Protein AF-A0A627Z1S7-F1 (afdb_monomer_lite)

Organism: Salmonella enterica (NCBI:txid28901)

Foldseek 3Di:
DEEEEEAEDDDPPVVRVVVQVLVQVLVCQVVQDQKYKYWYAYPVPRDGPDMDIHGHHHDDDPVSVVVPDVPQPPPLFDQDPNDTDGNPQDDQQDQHNNPPRHRCVVPVVD

InterPro domains:
  IPR004027 SEC-C motif [PF02810] (92-110)

Sequence (110 aa):
DTGFTVHCNYYNKDAAEKQLYGHCLKRKYITKVKKWIGIHVTPKTYNVNYGVMLDFEWEYSSEIESVIEPGRLQNTLVKIGGVMTQAKRPGRNEPCFCGSGKKYKKCCLR

pLDDT: mean 80.81, std 16.72, range [40.44, 97.69]

Radius of gyration: 15.7 Å; chains: 1; bounding box: 40×29×40 Å

Structure (mmCIF, N/CA/C/O backbone):
data_AF-A0A627Z1S7-F1
#
_entry.id   AF-A0A627Z1S7-F1
#
loop_
_atom_site.group_PDB
_atom_site.id
_atom_site.type_symbol
_atom_site.label_atom_id
_atom_site.label_alt_id
_atom_site.label_comp_id
_atom_site.label_asym_id
_atom_site.label_entity_id
_atom_site.label_seq_id
_atom_site.pdbx_PDB_ins_code
_atom_site.Cartn_x
_atom_site.Cartn_y
_atom_site.Cartn_z
_atom_site.occupancy
_atom_site.B_iso_or_equiv
_atom_site.auth_seq_id
_atom_site.auth_comp_id
_atom_site.auth_asym_id
_atom_site.auth_atom_id
_atom_site.pdbx_PDB_model_num
ATOM 1 N N . ASP A 1 1 ? -10.155 -7.938 7.784 1.00 81.19 1 ASP A N 1
ATOM 2 C CA . ASP A 1 1 ? -9.208 -8.335 8.855 1.00 81.19 1 ASP A CA 1
ATOM 3 C C . ASP A 1 1 ? -7.751 -8.061 8.465 1.00 81.19 1 ASP A C 1
ATOM 5 O O . ASP A 1 1 ? -7.002 -7.575 9.307 1.00 81.19 1 ASP A O 1
ATOM 9 N N . THR A 1 2 ? 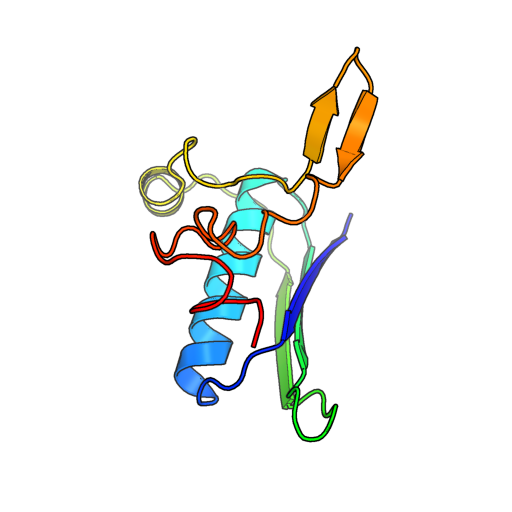-7.371 -8.276 7.201 1.00 93.38 2 THR A N 1
ATOM 10 C CA . THR A 1 2 ? -6.029 -7.980 6.663 1.00 93.38 2 THR A CA 1
ATOM 11 C C . THR A 1 2 ? -6.089 -6.971 5.511 1.00 93.38 2 THR A C 1
ATOM 13 O O . THR A 1 2 ? -6.971 -7.054 4.660 1.00 93.38 2 THR A O 1
ATOM 16 N N . GLY A 1 3 ? -5.161 -6.012 5.473 1.00 92.00 3 GLY A N 1
ATOM 17 C CA . GLY A 1 3 ? -4.983 -5.092 4.347 1.00 92.00 3 GLY A CA 1
ATOM 18 C C . GLY A 1 3 ? -3.835 -5.486 3.417 1.00 92.00 3 GLY A C 1
ATOM 19 O O . GLY A 1 3 ? -2.958 -6.267 3.790 1.00 92.00 3 GLY A O 1
ATOM 20 N N . PHE A 1 4 ? -3.837 -4.939 2.199 1.00 94.38 4 PHE A N 1
ATOM 21 C CA . PHE A 1 4 ? -2.861 -5.285 1.166 1.00 94.38 4 PHE A CA 1
ATOM 22 C C . PHE A 1 4 ? -2.412 -4.070 0.345 1.00 94.38 4 PHE A C 1
ATOM 24 O O . PHE A 1 4 ? -3.236 -3.246 -0.056 1.00 94.38 4 PHE A O 1
ATOM 31 N N . THR A 1 5 ? -1.110 -3.978 0.064 1.00 93.62 5 THR A N 1
ATOM 32 C CA . THR A 1 5 ? -0.517 -2.962 -0.820 1.00 93.62 5 THR A CA 1
ATOM 33 C C . THR A 1 5 ? 0.442 -3.615 -1.809 1.00 93.62 5 THR A C 1
ATOM 35 O O . THR A 1 5 ? 1.304 -4.397 -1.419 1.00 93.62 5 THR A O 1
ATOM 38 N N . VAL A 1 6 ? 0.362 -3.222 -3.081 1.00 94.06 6 VAL A N 1
ATOM 39 C CA . VAL A 1 6 ? 1.362 -3.578 -4.098 1.00 94.06 6 VAL A CA 1
ATOM 40 C C . VAL A 1 6 ? 2.055 -2.318 -4.580 1.00 94.06 6 VAL A C 1
ATOM 42 O O . VAL A 1 6 ? 1.395 -1.365 -4.997 1.00 94.06 6 VAL A O 1
ATOM 45 N N . HIS A 1 7 ? 3.384 -2.318 -4.554 1.00 93.56 7 HIS A N 1
ATOM 46 C CA . HIS A 1 7 ? 4.199 -1.335 -5.265 1.00 93.56 7 HIS A CA 1
ATOM 47 C C . HIS A 1 7 ? 4.810 -1.977 -6.507 1.00 93.56 7 HIS A C 1
ATOM 49 O O . HIS A 1 7 ? 5.273 -3.111 -6.471 1.00 93.56 7 HIS A O 1
ATOM 55 N N . CYS A 1 8 ? 4.833 -1.231 -7.607 1.00 91.44 8 CYS A N 1
ATOM 56 C CA . CYS A 1 8 ? 5.498 -1.627 -8.843 1.00 91.44 8 CYS A CA 1
ATOM 57 C C . CYS A 1 8 ? 6.277 -0.414 -9.359 1.00 91.44 8 CYS A C 1
ATOM 59 O O . CYS A 1 8 ? 5.682 0.560 -9.822 1.00 91.44 8 CYS A O 1
ATOM 61 N N . ASN A 1 9 ? 7.597 -0.406 -9.165 1.00 88.31 9 ASN A N 1
ATOM 62 C CA . ASN A 1 9 ? 8.462 0.730 -9.498 1.00 88.31 9 ASN A CA 1
ATOM 63 C C . ASN A 1 9 ? 9.910 0.281 -9.781 1.00 88.31 9 ASN A C 1
ATOM 65 O O . ASN A 1 9 ? 10.287 -0.850 -9.486 1.00 88.31 9 ASN A O 1
ATOM 69 N N . TYR A 1 10 ? 10.717 1.179 -10.355 1.00 87.19 10 TYR A N 1
ATOM 70 C CA . TYR A 1 10 ? 12.121 0.939 -10.733 1.00 87.19 10 TYR A CA 1
ATOM 71 C C . TYR A 1 10 ? 13.138 1.447 -9.695 1.00 87.19 10 TYR A C 1
ATOM 73 O O . TYR A 1 10 ? 14.301 1.671 -10.027 1.00 87.19 10 TYR A O 1
ATOM 81 N N . TYR A 1 11 ? 12.707 1.723 -8.465 1.00 87.44 11 TYR A N 1
ATOM 82 C CA . TYR A 1 11 ? 13.611 2.208 -7.425 1.00 87.44 11 TYR A CA 1
ATOM 83 C C . TYR A 1 11 ? 14.573 1.100 -6.973 1.00 87.44 11 TYR A C 1
ATOM 85 O O . TYR A 1 11 ? 14.292 -0.088 -7.132 1.00 87.44 11 TYR A O 1
ATOM 93 N N . ASN A 1 12 ? 15.720 1.493 -6.407 1.00 89.44 12 ASN A N 1
ATOM 94 C CA . ASN A 1 12 ? 16.596 0.532 -5.737 1.00 89.44 12 ASN A CA 1
ATOM 95 C C . ASN A 1 12 ? 15.880 -0.088 -4.527 1.00 89.44 12 ASN A C 1
ATOM 97 O O . ASN A 1 12 ? 14.932 0.502 -4.002 1.00 89.44 12 ASN A O 1
ATOM 101 N N . LYS A 1 13 ? 16.349 -1.263 -4.097 1.00 87.81 13 LYS A N 1
ATOM 102 C CA . LYS A 1 13 ? 15.703 -2.056 -3.047 1.00 87.81 13 LYS A CA 1
ATOM 103 C C . LYS A 1 13 ? 15.417 -1.227 -1.791 1.00 87.81 13 LYS A C 1
ATOM 105 O O . LYS A 1 13 ? 14.265 -1.158 -1.385 1.00 87.81 13 LYS A O 1
ATOM 110 N N . ASP A 1 14 ? 16.414 -0.531 -1.251 1.00 90.62 14 ASP A N 1
ATOM 111 C CA . ASP A 1 14 ? 16.283 0.188 0.023 1.00 90.62 14 ASP A CA 1
ATOM 112 C C . ASP A 1 14 ? 15.241 1.314 -0.042 1.00 90.62 14 ASP A C 1
ATOM 114 O O . ASP A 1 14 ? 14.382 1.452 0.833 1.00 90.62 14 ASP A O 1
ATOM 118 N N . ALA A 1 15 ? 15.272 2.117 -1.110 1.00 89.62 15 ALA A N 1
ATOM 119 C CA . ALA A 1 15 ? 14.316 3.202 -1.302 1.00 89.62 15 ALA A CA 1
ATOM 120 C C . ALA A 1 15 ? 12.891 2.671 -1.507 1.00 89.62 15 ALA A C 1
ATOM 122 O O . ALA A 1 15 ? 11.921 3.238 -0.999 1.00 89.62 15 ALA A O 1
ATOM 123 N N . ALA A 1 16 ? 12.768 1.588 -2.266 1.00 89.75 16 ALA A N 1
ATOM 124 C CA . ALA A 1 16 ? 11.502 0.992 -2.639 1.00 89.75 16 ALA A CA 1
ATOM 125 C C . ALA A 1 16 ? 10.853 0.244 -1.457 1.00 89.75 16 ALA A C 1
ATOM 127 O O . ALA A 1 16 ? 9.640 0.326 -1.261 1.00 89.75 16 ALA A O 1
ATOM 128 N N . GLU A 1 17 ? 11.656 -0.423 -0.630 1.00 91.94 17 GLU A N 1
ATOM 129 C CA . GLU A 1 17 ? 11.244 -1.091 0.605 1.00 91.94 17 GLU A CA 1
ATOM 130 C C . GLU A 1 17 ? 10.796 -0.080 1.663 1.00 91.94 17 GLU A C 1
ATOM 132 O O . GLU A 1 17 ? 9.694 -0.199 2.202 1.00 91.94 17 GLU A O 1
ATOM 137 N N . LYS A 1 18 ? 11.567 0.997 1.872 1.00 91.81 18 LYS A N 1
ATOM 138 C CA . LYS A 1 18 ? 11.198 2.084 2.794 1.00 91.81 18 LYS A CA 1
ATOM 139 C C . LYS A 1 18 ? 9.871 2.745 2.412 1.00 91.81 18 LYS A C 1
ATOM 141 O O . LYS A 1 18 ? 9.048 3.040 3.282 1.00 91.81 18 LYS A O 1
ATOM 146 N N . GLN A 1 19 ? 9.640 2.970 1.116 1.00 90.62 19 GLN A N 1
ATOM 147 C CA . GLN A 1 19 ? 8.370 3.517 0.631 1.00 90.62 19 GLN A CA 1
ATOM 148 C C . GLN A 1 19 ? 7.202 2.543 0.817 1.00 90.62 19 GLN A C 1
ATOM 150 O O . GLN A 1 19 ? 6.137 2.965 1.275 1.00 90.62 19 GLN A O 1
ATOM 155 N N . LEU A 1 20 ? 7.390 1.259 0.493 1.00 93.50 20 LEU A N 1
ATOM 156 C CA . LEU A 1 20 ? 6.364 0.232 0.679 1.00 93.50 20 LEU A CA 1
ATOM 157 C C . LEU A 1 20 ? 5.983 0.100 2.155 1.00 93.50 20 LEU A C 1
ATOM 159 O O . LEU A 1 20 ? 4.795 0.134 2.477 1.00 93.50 20 LEU A O 1
ATOM 163 N N . TYR A 1 21 ? 6.972 0.023 3.047 1.00 94.81 21 TYR A N 1
ATOM 164 C CA . TYR A 1 21 ? 6.761 -0.035 4.491 1.00 94.81 21 TYR A CA 1
ATOM 165 C C . TYR A 1 21 ? 5.969 1.177 4.988 1.00 94.81 21 TYR A C 1
ATOM 167 O O . TYR A 1 21 ? 4.927 1.017 5.621 1.00 94.81 21 TYR A O 1
ATOM 175 N N . GLY A 1 22 ? 6.404 2.392 4.635 1.00 91.25 22 GLY A N 1
ATOM 176 C CA . GLY A 1 22 ? 5.719 3.620 5.039 1.00 91.25 22 GLY A CA 1
ATOM 177 C C . GLY A 1 22 ? 4.275 3.693 4.533 1.00 91.25 22 GLY A C 1
ATOM 178 O O . GLY A 1 22 ? 3.391 4.163 5.248 1.00 91.25 22 GLY A O 1
ATOM 179 N N . HIS A 1 23 ? 4.002 3.193 3.324 1.00 91.00 23 HIS A N 1
ATOM 180 C CA . HIS A 1 23 ? 2.639 3.109 2.792 1.00 91.00 23 HIS A CA 1
ATOM 181 C C . HIS A 1 23 ? 1.800 2.082 3.564 1.00 91.00 23 HIS A C 1
ATOM 183 O O . HIS A 1 23 ? 0.692 2.403 3.996 1.00 91.00 23 HIS A O 1
ATOM 189 N N . CYS A 1 24 ? 2.324 0.874 3.777 1.00 93.69 24 CYS A N 1
ATOM 190 C CA . CYS A 1 24 ? 1.641 -0.174 4.538 1.00 93.69 24 CYS A CA 1
ATOM 191 C C . CYS A 1 24 ? 1.306 0.292 5.957 1.00 93.69 24 CYS A C 1
ATOM 193 O O . CYS A 1 24 ? 0.161 0.160 6.381 1.00 93.69 24 CYS A O 1
ATOM 195 N N . LEU A 1 25 ? 2.266 0.917 6.646 1.00 92.50 25 LEU A N 1
ATOM 196 C CA . LEU A 1 25 ? 2.090 1.438 8.000 1.00 92.50 25 LEU A CA 1
ATOM 197 C C . LEU A 1 25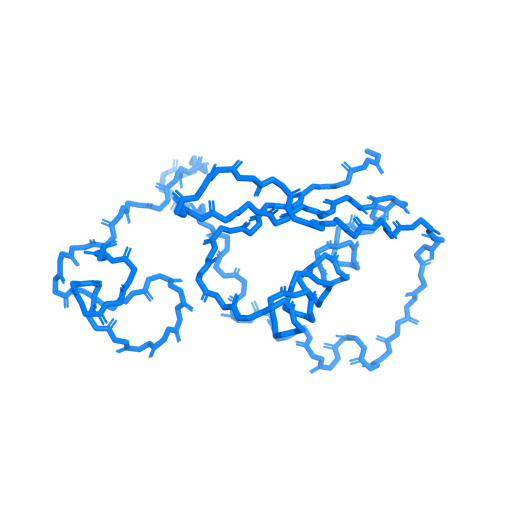 ? 0.975 2.486 8.052 1.00 92.50 25 LEU A C 1
ATOM 199 O O . LEU A 1 25 ? 0.041 2.349 8.837 1.00 92.50 25 LEU A O 1
ATOM 203 N N . LYS A 1 26 ? 1.016 3.483 7.158 1.00 88.62 26 LYS A N 1
ATOM 204 C CA . LYS A 1 26 ? -0.018 4.528 7.081 1.00 88.62 26 LYS A CA 1
ATOM 205 C C . LYS A 1 26 ? -1.402 3.946 6.809 1.00 88.62 26 LYS A C 1
ATOM 207 O O . LYS A 1 26 ? -2.367 4.310 7.469 1.00 88.62 26 LYS A O 1
ATOM 212 N N . ARG A 1 27 ? -1.526 3.039 5.836 1.00 87.88 27 ARG A N 1
ATOM 213 C CA . ARG A 1 27 ? -2.824 2.449 5.478 1.00 87.88 27 ARG A CA 1
ATOM 214 C C . ARG A 1 27 ? -3.365 1.540 6.578 1.00 87.88 27 ARG A C 1
ATOM 216 O O . ARG A 1 27 ? -4.554 1.637 6.876 1.00 87.88 27 ARG A O 1
ATOM 223 N N . LYS A 1 28 ? -2.515 0.730 7.215 1.00 91.81 28 LYS A N 1
ATOM 224 C CA . LYS A 1 28 ? -2.884 -0.061 8.395 1.00 91.81 28 LYS A CA 1
ATOM 225 C C . LYS A 1 28 ? -3.390 0.838 9.518 1.00 91.81 28 LYS A C 1
ATOM 227 O O . LYS A 1 28 ? -4.471 0.593 10.039 1.00 91.81 28 LYS A O 1
ATOM 232 N N . TYR A 1 29 ? -2.651 1.903 9.825 1.00 89.88 29 TYR A N 1
ATOM 233 C CA . TYR A 1 29 ? -3.004 2.849 10.877 1.00 89.88 29 TYR A CA 1
ATOM 234 C C . TYR A 1 29 ? -4.362 3.526 10.623 1.00 89.88 29 TYR A C 1
ATOM 236 O O . TYR A 1 29 ? -5.222 3.511 11.497 1.00 89.88 29 TYR A O 1
ATOM 244 N N . ILE A 1 30 ? -4.603 4.034 9.407 1.00 85.81 30 ILE A N 1
ATOM 245 C CA . ILE A 1 30 ? -5.868 4.705 9.038 1.00 85.81 30 ILE A CA 1
ATOM 246 C C . ILE A 1 30 ? -7.063 3.750 9.096 1.00 85.81 30 ILE A C 1
ATOM 248 O O . ILE A 1 30 ? -8.159 4.132 9.496 1.00 85.81 30 ILE A O 1
ATOM 252 N N . THR A 1 31 ? -6.869 2.510 8.649 1.00 84.44 31 THR A N 1
ATOM 253 C CA . THR A 1 31 ? -7.953 1.520 8.542 1.00 84.44 31 THR A CA 1
ATOM 254 C C . THR A 1 31 ? -8.156 0.701 9.814 1.00 84.44 31 THR A C 1
ATOM 256 O O . THR A 1 31 ? -9.145 -0.023 9.901 1.00 84.44 31 THR A O 1
ATOM 259 N N . LYS A 1 32 ? -7.247 0.813 10.792 1.00 90.25 32 LYS A N 1
ATOM 260 C CA . LYS A 1 32 ? -7.286 0.121 12.090 1.00 90.25 32 LYS A CA 1
ATOM 261 C C . LYS A 1 32 ? -7.385 -1.408 11.982 1.00 90.25 32 LYS A C 1
ATOM 263 O O . LYS A 1 32 ? -7.974 -2.066 12.836 1.00 90.25 32 LYS A O 1
ATOM 268 N N . VAL A 1 33 ? -6.821 -1.991 10.922 1.00 89.62 33 VAL A N 1
ATOM 269 C CA . VAL A 1 33 ? -6.772 -3.453 10.735 1.00 89.62 33 VAL A CA 1
ATOM 270 C C . VAL A 1 33 ? -5.569 -4.065 11.457 1.00 89.62 33 VAL A C 1
ATOM 272 O O . VAL A 1 33 ? -4.522 -3.432 11.565 1.00 89.62 33 VAL A O 1
ATOM 275 N N . LYS A 1 34 ? -5.687 -5.321 11.909 1.00 92.81 34 LYS A N 1
ATOM 276 C CA . LYS A 1 34 ? -4.630 -6.017 12.671 1.00 92.81 34 LYS A CA 1
ATOM 277 C C . LYS A 1 34 ? -3.419 -6.397 11.828 1.00 92.81 34 LYS A C 1
ATOM 279 O O . LYS A 1 34 ? -2.293 -6.388 12.316 1.00 92.81 34 LYS A O 1
ATOM 284 N N . LYS A 1 35 ? -3.640 -6.717 10.552 1.00 96.75 35 LYS A N 1
ATOM 285 C CA . LYS A 1 35 ? -2.598 -7.226 9.655 1.00 96.75 35 LYS A CA 1
ATOM 286 C C . LYS A 1 35 ? -2.517 -6.408 8.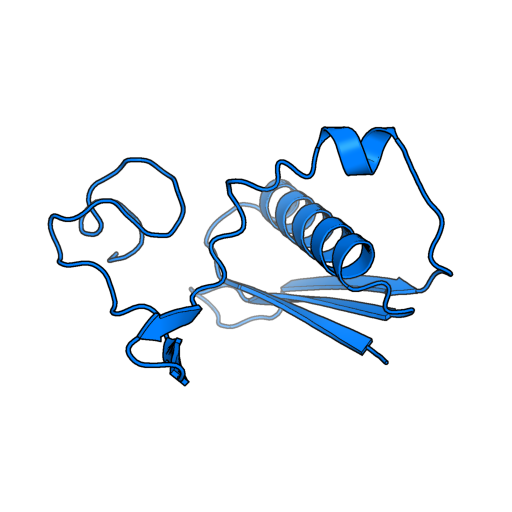382 1.00 96.75 35 LYS A C 1
ATOM 288 O O . LYS A 1 35 ? -3.539 -5.984 7.843 1.00 96.75 35 LYS A O 1
ATOM 293 N N . TRP A 1 36 ? -1.304 -6.216 7.877 1.00 97.44 36 TRP A N 1
ATOM 294 C CA . TRP A 1 36 ? -1.080 -5.620 6.565 1.00 97.44 36 TRP A CA 1
ATOM 295 C C . TRP A 1 36 ? 0.051 -6.323 5.834 1.00 97.44 36 TRP A C 1
ATOM 297 O O . TRP A 1 36 ? 1.132 -6.500 6.392 1.00 97.44 36 TRP A O 1
ATOM 307 N N . ILE A 1 37 ? -0.191 -6.685 4.579 1.00 97.69 37 ILE A N 1
ATOM 308 C CA . ILE A 1 37 ? 0.805 -7.306 3.710 1.00 97.69 37 ILE A CA 1
ATOM 309 C C . ILE A 1 37 ? 1.140 -6.327 2.582 1.00 97.69 37 ILE A C 1
ATOM 311 O O . ILE A 1 37 ? 0.262 -5.780 1.917 1.00 97.69 37 ILE A O 1
ATOM 315 N N . GLY A 1 38 ? 2.426 -6.082 2.379 1.00 96.94 38 GLY A N 1
ATOM 316 C CA . GLY A 1 38 ? 2.955 -5.295 1.277 1.00 96.94 38 GLY A CA 1
ATOM 317 C C . GLY A 1 38 ? 3.821 -6.165 0.386 1.00 96.94 38 GLY A C 1
ATOM 318 O O . GLY A 1 38 ? 4.648 -6.908 0.903 1.00 96.94 38 GLY A O 1
ATOM 319 N N . ILE A 1 39 ? 3.697 -6.047 -0.932 1.00 97.19 39 ILE A N 1
ATOM 320 C CA . ILE A 1 39 ? 4.652 -6.656 -1.866 1.00 97.19 39 ILE A CA 1
ATOM 321 C C . ILE A 1 39 ? 5.181 -5.621 -2.851 1.00 97.19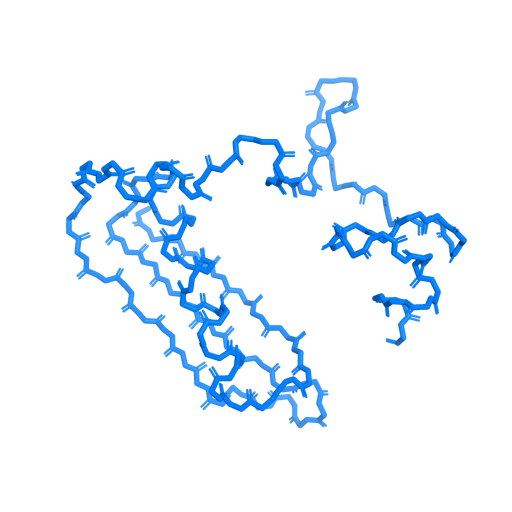 39 ILE A C 1
ATOM 323 O O . ILE A 1 39 ? 4.466 -4.699 -3.258 1.00 97.19 39 ILE A O 1
ATOM 327 N N . HIS A 1 40 ? 6.437 -5.787 -3.255 1.00 95.75 40 HIS A N 1
ATOM 328 C CA . HIS A 1 40 ? 6.992 -5.077 -4.399 1.00 95.75 40 HIS A CA 1
ATOM 329 C C . HIS A 1 40 ? 7.203 -6.023 -5.568 1.00 95.75 40 HIS A C 1
ATOM 331 O O . HIS A 1 40 ? 7.747 -7.114 -5.405 1.00 95.75 40 HIS A O 1
ATOM 337 N N . VAL A 1 41 ? 6.796 -5.563 -6.747 1.00 94.88 41 VAL A N 1
ATOM 338 C CA . VAL A 1 41 ? 7.019 -6.242 -8.019 1.00 94.88 41 VAL A CA 1
ATOM 339 C C . VAL A 1 41 ? 7.936 -5.382 -8.878 1.00 94.88 41 VAL A C 1
ATOM 341 O O . VAL A 1 41 ? 7.674 -4.199 -9.100 1.00 94.88 41 VAL A O 1
ATOM 344 N N . THR A 1 42 ? 9.003 -5.976 -9.404 1.00 90.31 42 THR A N 1
ATOM 345 C CA . THR A 1 42 ? 9.886 -5.282 -10.347 1.00 90.31 42 THR A CA 1
ATOM 346 C C . THR A 1 42 ? 9.251 -5.245 -11.733 1.00 90.31 42 THR A C 1
ATOM 348 O O . THR A 1 42 ? 9.021 -6.309 -12.305 1.00 90.31 42 THR A O 1
ATOM 351 N N . PRO A 1 43 ? 9.046 -4.066 -12.350 1.00 90.00 43 PRO A N 1
ATOM 352 C CA . PRO A 1 43 ? 8.386 -3.991 -13.653 1.00 90.00 43 PRO A CA 1
ATOM 353 C C . PRO A 1 43 ? 9.165 -4.676 -14.787 1.00 90.00 43 PRO A C 1
ATOM 355 O O . PRO A 1 43 ? 8.571 -5.110 -15.764 1.00 90.00 43 PRO A O 1
ATOM 358 N N . LYS A 1 44 ? 10.499 -4.758 -14.675 1.00 86.81 44 LYS A N 1
ATOM 359 C CA . LYS A 1 44 ? 11.373 -5.324 -15.717 1.00 86.81 44 LYS A CA 1
ATOM 360 C C . LYS A 1 44 ? 11.352 -6.854 -15.762 1.00 86.81 44 LYS A C 1
ATOM 362 O O . LYS A 1 44 ? 11.451 -7.426 -16.840 1.00 86.81 44 LYS A O 1
ATOM 367 N N . THR A 1 45 ? 11.307 -7.501 -14.601 1.00 91.88 45 THR A N 1
ATOM 368 C CA . THR A 1 45 ? 11.442 -8.963 -14.473 1.00 91.88 45 THR A CA 1
ATOM 369 C C . THR A 1 45 ? 10.163 -9.638 -13.999 1.00 91.88 45 THR A C 1
ATOM 371 O O . THR A 1 45 ? 10.088 -10.857 -14.022 1.00 91.88 45 THR A O 1
ATOM 374 N N . TYR A 1 46 ? 9.177 -8.857 -13.548 1.00 90.88 46 TYR A N 1
ATOM 375 C CA . TYR A 1 46 ? 7.957 -9.322 -12.885 1.00 90.88 46 TYR A CA 1
ATOM 376 C C . TYR A 1 46 ? 8.205 -10.090 -11.577 1.00 90.88 46 TYR A C 1
ATOM 378 O O . TYR A 1 46 ? 7.279 -10.662 -11.007 1.00 90.88 46 TYR A O 1
ATOM 386 N N . ASN A 1 47 ? 9.437 -10.056 -11.061 1.00 91.88 47 ASN A N 1
ATOM 387 C CA . ASN A 1 47 ? 9.792 -10.719 -9.815 1.00 91.88 47 ASN A CA 1
ATOM 388 C C . ASN A 1 47 ? 9.217 -9.974 -8.611 1.00 91.88 47 ASN A C 1
ATOM 390 O O . ASN A 1 47 ? 9.270 -8.740 -8.541 1.00 91.88 47 ASN A O 1
ATOM 394 N N . VAL A 1 48 ? 8.751 -10.749 -7.632 1.00 92.44 48 VAL A N 1
ATOM 395 C CA . VAL A 1 48 ? 8.477 -10.265 -6.278 1.00 92.44 48 VAL A CA 1
ATOM 396 C C . VAL A 1 48 ? 9.797 -10.269 -5.516 1.00 92.44 48 VAL A C 1
ATOM 398 O O . VAL A 1 48 ? 10.282 -11.324 -5.118 1.00 92.44 48 VAL A O 1
ATOM 401 N N . ASN A 1 49 ? 10.415 -9.100 -5.357 1.00 84.94 49 ASN A N 1
ATOM 402 C CA . ASN A 1 49 ? 11.765 -9.029 -4.790 1.00 84.94 49 ASN A CA 1
ATOM 403 C C . ASN A 1 49 ? 11.767 -9.012 -3.260 1.00 84.94 49 ASN A C 1
ATOM 405 O O . ASN A 1 49 ? 12.733 -9.454 -2.642 1.00 84.94 49 ASN A O 1
ATOM 409 N N . TYR A 1 50 ? 10.731 -8.436 -2.654 1.00 88.06 50 TYR A N 1
ATOM 410 C CA . TYR A 1 50 ? 10.600 -8.317 -1.208 1.00 88.06 50 TYR A CA 1
ATOM 411 C C . TYR A 1 50 ? 9.148 -8.020 -0.822 1.00 88.06 50 TYR A C 1
ATOM 413 O O . TYR A 1 50 ? 8.340 -7.539 -1.627 1.00 88.06 50 TYR A O 1
ATOM 421 N N . GLY A 1 51 ? 8.834 -8.313 0.437 1.00 93.06 51 GLY A N 1
ATOM 422 C CA . GLY A 1 51 ? 7.532 -8.074 1.034 1.00 93.06 51 GLY A CA 1
ATOM 423 C C . GLY A 1 51 ? 7.659 -7.536 2.453 1.00 93.06 51 GLY A C 1
ATOM 424 O O . GLY A 1 51 ? 8.675 -7.716 3.116 1.00 93.06 51 GLY A O 1
ATOM 425 N N . VAL A 1 52 ? 6.606 -6.863 2.898 1.00 95.12 52 VAL A N 1
ATOM 426 C CA . VAL A 1 52 ? 6.447 -6.321 4.246 1.00 95.12 52 VAL A CA 1
ATOM 427 C C . VAL A 1 52 ? 5.256 -7.019 4.887 1.00 95.12 52 VAL A C 1
ATOM 429 O O . VAL A 1 52 ? 4.204 -7.146 4.262 1.00 95.12 52 VAL A O 1
ATOM 432 N N . MET A 1 53 ? 5.397 -7.431 6.142 1.00 96.25 53 MET A N 1
ATOM 433 C CA . MET A 1 53 ? 4.293 -7.937 6.950 1.00 96.25 53 MET A CA 1
ATOM 434 C C . MET A 1 53 ? 4.221 -7.128 8.242 1.00 96.25 53 MET A C 1
ATOM 436 O O . MET A 1 53 ? 5.191 -7.062 8.989 1.00 96.25 53 MET A O 1
ATOM 440 N N . LEU A 1 54 ? 3.079 -6.486 8.482 1.00 96.31 54 LEU A N 1
ATOM 441 C CA . LEU A 1 54 ? 2.806 -5.719 9.694 1.00 96.31 54 LEU A CA 1
ATOM 442 C C . LEU A 1 54 ? 1.725 -6.431 10.501 1.00 96.31 54 LEU A C 1
ATOM 444 O O . LEU A 1 54 ? 0.538 -6.286 10.200 1.00 96.31 54 LEU A O 1
ATOM 448 N N . ASP A 1 55 ? 2.122 -7.158 11.538 1.00 96.25 55 ASP A N 1
ATOM 449 C CA . ASP A 1 55 ? 1.222 -7.896 12.428 1.00 96.25 55 ASP A CA 1
ATOM 450 C C . ASP A 1 55 ? 1.427 -7.407 13.865 1.00 96.25 55 ASP A C 1
ATOM 452 O O . ASP A 1 55 ? 2.420 -7.724 14.509 1.00 96.25 55 ASP A O 1
ATOM 456 N N . PHE A 1 56 ? 0.542 -6.515 14.299 1.00 92.69 56 PHE A N 1
ATOM 457 C CA . PHE A 1 56 ? 0.578 -5.872 15.614 1.00 92.69 56 PHE A CA 1
ATOM 458 C C . PHE A 1 56 ? -0.774 -5.217 15.886 1.00 92.69 56 PHE A C 1
ATOM 460 O O . PHE A 1 56 ? -1.461 -4.805 14.940 1.00 92.69 56 PHE A O 1
ATOM 467 N N . GLU A 1 57 ? -1.146 -5.123 17.160 1.00 93.56 57 GLU A N 1
ATOM 468 C CA . GLU A 1 57 ? -2.379 -4.463 17.585 1.00 93.56 57 GLU A CA 1
ATOM 469 C C . GLU A 1 57 ? -2.306 -2.954 17.334 1.00 93.56 57 GLU A C 1
ATOM 471 O O . GLU A 1 57 ? -1.241 -2.342 17.387 1.00 93.56 57 GLU A O 1
ATOM 476 N N . TRP A 1 58 ? -3.442 -2.358 16.975 1.00 92.81 58 TRP A N 1
ATOM 477 C CA . TRP A 1 58 ? -3.487 -0.932 16.670 1.00 92.81 58 TRP A CA 1
ATOM 478 C C . TRP A 1 58 ? -3.397 -0.113 17.957 1.00 92.81 58 TRP A C 1
ATOM 480 O O . TRP A 1 58 ? -4.179 -0.325 18.882 1.00 92.81 58 TRP A O 1
ATOM 490 N N . GLU A 1 59 ? -2.506 0.872 17.963 1.00 90.69 59 GLU A N 1
ATOM 491 C CA . GLU A 1 59 ? -2.365 1.849 19.037 1.00 90.69 59 GLU A CA 1
ATOM 492 C C . GLU A 1 59 ? -2.258 3.253 18.438 1.00 90.69 59 GLU A C 1
ATOM 494 O O . GLU A 1 59 ? -1.715 3.444 17.344 1.00 90.69 59 GLU A O 1
ATOM 499 N N . TYR A 1 60 ? -2.805 4.237 19.148 1.00 90.94 60 TYR A N 1
ATOM 500 C CA . TYR A 1 60 ? -2.697 5.639 18.760 1.00 90.94 60 TYR A CA 1
ATOM 501 C C . TYR A 1 60 ? -1.243 6.114 18.880 1.00 90.94 60 TYR A C 1
ATOM 503 O O . TYR A 1 60 ? -0.592 5.867 19.892 1.00 90.94 60 TYR A O 1
ATOM 511 N N . SER A 1 61 ? -0.761 6.850 17.876 1.00 89.31 61 SER A N 1
ATOM 512 C CA . SER A 1 61 ? 0.562 7.484 17.884 1.00 89.31 61 SER A CA 1
ATOM 513 C C . SER A 1 61 ? 0.451 8.891 17.311 1.00 89.31 61 SER A C 1
ATOM 515 O O . SER A 1 61 ? 0.051 9.080 16.158 1.00 89.31 61 SER A O 1
ATOM 517 N N . SER A 1 62 ? 0.830 9.885 18.113 1.00 86.94 62 SER A N 1
ATOM 518 C CA . SER A 1 62 ? 0.853 11.292 17.701 1.00 86.94 62 SER A CA 1
ATOM 519 C C . SER A 1 62 ? 1.872 11.540 16.587 1.00 86.94 62 SER A C 1
ATOM 521 O O . SER A 1 62 ? 1.643 12.380 15.718 1.00 86.94 62 SER A O 1
ATOM 523 N N . GLU A 1 63 ? 2.969 10.779 16.563 1.00 87.00 63 GLU A N 1
ATOM 524 C CA . GLU A 1 63 ? 3.973 10.828 15.504 1.00 87.00 63 GLU A CA 1
ATOM 525 C C . GLU A 1 63 ? 3.362 10.404 14.169 1.00 87.00 63 GLU A C 1
ATOM 527 O O . GLU A 1 63 ? 3.532 11.093 13.163 1.00 87.00 63 GLU A O 1
ATOM 532 N N . ILE A 1 64 ? 2.610 9.299 14.152 1.00 83.44 64 ILE A N 1
ATOM 533 C CA . ILE A 1 64 ? 1.970 8.798 12.935 1.00 83.44 64 ILE A CA 1
ATOM 534 C C . ILE A 1 64 ? 0.841 9.738 12.488 1.00 83.44 64 ILE A C 1
ATOM 536 O O . ILE A 1 64 ? 0.781 10.054 11.299 1.00 83.44 64 ILE A O 1
ATOM 540 N N . GLU A 1 65 ? 0.014 10.248 13.408 1.00 83.75 65 GLU A N 1
ATOM 541 C CA . GLU A 1 65 ? -1.017 11.257 13.098 1.00 83.75 65 GLU A CA 1
ATOM 542 C C . GLU A 1 65 ? -0.427 12.506 12.442 1.00 83.75 65 GLU A C 1
ATOM 544 O O . GLU A 1 65 ? -0.902 12.931 11.392 1.00 83.75 65 GLU A O 1
ATOM 549 N N . SER A 1 66 ? 0.663 13.054 12.993 1.00 82.44 66 SER A N 1
ATOM 550 C CA . SER A 1 66 ? 1.305 14.263 12.453 1.00 82.44 66 SER A CA 1
ATOM 551 C C . SER A 1 66 ? 1.807 14.104 11.009 1.00 82.44 66 SER A C 1
ATOM 553 O O . SER A 1 66 ? 1.976 15.083 10.287 1.00 82.44 66 SER A O 1
ATOM 555 N N . VAL A 1 67 ? 2.036 12.861 10.567 1.00 77.81 67 VAL A N 1
ATOM 556 C CA . VAL A 1 67 ? 2.532 12.524 9.225 1.00 77.81 67 VAL A CA 1
ATOM 557 C C . VAL A 1 67 ? 1.389 12.136 8.271 1.00 77.81 67 VAL A C 1
ATOM 559 O O . VAL A 1 67 ? 1.577 12.096 7.043 1.00 77.81 67 VAL A O 1
ATOM 562 N N . ILE A 1 68 ? 0.203 11.831 8.800 1.00 70.50 68 ILE A N 1
ATOM 563 C CA . ILE A 1 68 ? -1.004 11.531 8.028 1.00 70.50 68 ILE A CA 1
ATOM 564 C C . ILE A 1 68 ? -1.767 12.841 7.815 1.00 70.50 68 ILE A C 1
ATOM 566 O O . ILE A 1 68 ? -2.793 13.117 8.417 1.00 70.50 68 ILE A O 1
ATOM 570 N N . GLU A 1 69 ? -1.262 13.659 6.895 1.00 57.66 69 GLU A N 1
ATOM 571 C CA . GLU A 1 69 ? -2.007 14.805 6.371 1.00 57.66 69 GLU A CA 1
ATOM 572 C C . GLU A 1 69 ? -3.297 14.314 5.674 1.00 57.66 69 GLU A C 1
ATOM 574 O O . GLU A 1 69 ? -3.203 13.589 4.667 1.00 57.66 69 GLU A O 1
ATOM 579 N N . PRO A 1 70 ? -4.503 14.719 6.128 1.00 49.28 70 PRO A N 1
ATOM 580 C CA . PRO A 1 70 ? -5.778 14.299 5.534 1.00 49.28 70 PRO A CA 1
ATOM 581 C C . PRO A 1 70 ? -5.907 14.636 4.039 1.00 49.28 70 PRO A C 1
ATOM 583 O O . PRO A 1 70 ? -6.702 14.031 3.323 1.00 49.28 70 PRO A O 1
ATOM 586 N N . GLY A 1 71 ? -5.115 15.590 3.538 1.00 45.66 71 GLY A N 1
ATOM 587 C CA . GLY A 1 71 ? -5.279 16.174 2.205 1.00 45.66 71 GLY A CA 1
ATOM 588 C C . GLY A 1 71 ? -4.647 15.422 1.027 1.00 45.66 71 GLY A C 1
ATOM 589 O O . GLY A 1 71 ? -4.876 15.817 -0.115 1.00 45.66 71 GLY A O 1
ATOM 590 N N . ARG A 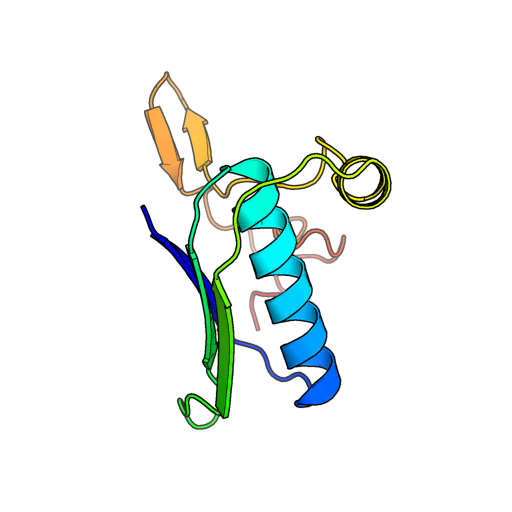1 72 ? -3.836 14.370 1.240 1.00 44.12 72 ARG A N 1
ATOM 591 C CA . ARG A 1 72 ? -3.036 13.761 0.145 1.00 44.12 72 ARG A CA 1
ATOM 592 C C . ARG A 1 72 ? -3.258 12.287 -0.142 1.00 44.12 72 ARG A C 1
ATOM 594 O O . ARG A 1 72 ? -2.750 11.793 -1.150 1.00 44.12 72 ARG A O 1
ATOM 601 N N . LEU A 1 73 ? -4.050 11.587 0.661 1.00 46.31 73 LEU A N 1
ATOM 602 C CA . LEU A 1 73 ? -4.572 10.288 0.253 1.00 46.31 73 LEU A CA 1
ATOM 603 C C . LEU A 1 73 ? -5.723 10.525 -0.722 1.00 46.31 73 LEU A C 1
ATOM 605 O O . LEU A 1 73 ? -6.893 10.381 -0.382 1.00 46.31 73 LEU A O 1
ATOM 609 N N . GLN A 1 74 ? -5.372 10.875 -1.965 1.00 48.34 74 GLN A N 1
ATOM 610 C CA . GLN A 1 74 ? -6.263 10.657 -3.094 1.00 48.34 74 GLN A CA 1
ATOM 611 C C . GLN A 1 74 ? -6.487 9.149 -3.168 1.00 48.34 74 GLN A C 1
ATOM 613 O O . GLN A 1 74 ? -5.769 8.411 -3.844 1.00 48.34 74 GLN A O 1
ATOM 618 N N . ASN A 1 75 ? -7.488 8.662 -2.434 1.00 45.41 75 ASN A N 1
ATOM 619 C CA . ASN A 1 75 ? -8.186 7.475 -2.867 1.00 45.41 75 ASN A CA 1
ATOM 620 C C . ASN A 1 75 ? -8.494 7.729 -4.343 1.00 45.41 75 ASN A C 1
ATOM 622 O O . ASN A 1 75 ? -9.087 8.747 -4.692 1.00 45.41 75 ASN A O 1
ATOM 626 N N . THR A 1 76 ? -8.057 6.827 -5.214 1.00 47.81 76 THR A N 1
ATOM 627 C CA . THR A 1 76 ? -8.356 6.823 -6.652 1.00 47.81 76 THR A CA 1
ATOM 628 C C . THR A 1 76 ? -9.858 6.621 -6.897 1.00 47.81 76 THR A C 1
ATOM 630 O O . THR A 1 76 ? -10.243 6.083 -7.919 1.00 47.81 76 THR A O 1
ATOM 633 N N . LEU A 1 77 ? -10.723 6.977 -5.949 1.00 48.06 77 LEU A N 1
ATOM 634 C CA . LEU A 1 77 ? -12.162 6.882 -6.016 1.00 48.06 77 LEU A CA 1
ATOM 635 C C . LEU A 1 77 ? -12.699 8.307 -5.967 1.00 48.06 77 LEU A C 1
ATOM 637 O O . LEU A 1 77 ? -12.642 8.967 -4.931 1.00 48.06 77 LEU A O 1
ATOM 641 N N . VAL A 1 78 ? -13.190 8.780 -7.107 1.00 49.16 78 VAL A N 1
ATOM 642 C CA . VAL A 1 78 ? -13.906 10.053 -7.197 1.00 49.16 78 VAL A CA 1
ATOM 643 C C . VAL A 1 78 ? -15.391 9.733 -7.069 1.00 49.16 78 VAL A C 1
ATOM 645 O O . VAL A 1 78 ? -15.899 8.808 -7.709 1.00 49.16 78 VAL A O 1
ATOM 648 N N . LYS A 1 79 ? -16.094 10.475 -6.210 1.00 41.91 79 LYS A N 1
ATOM 649 C CA . LYS A 1 79 ? -17.544 10.348 -6.050 1.00 41.91 79 LYS A CA 1
ATOM 650 C C . LYS A 1 79 ? -18.216 11.096 -7.203 1.00 41.91 79 LYS A C 1
ATOM 652 O O . LYS A 1 79 ? -18.214 12.322 -7.216 1.00 41.91 79 LYS A O 1
ATOM 657 N N . ILE A 1 80 ? -18.771 10.366 -8.170 1.00 44.94 80 ILE A N 1
ATOM 658 C CA . ILE A 1 80 ? -19.566 10.934 -9.270 1.00 44.94 80 ILE A CA 1
ATOM 659 C C . ILE A 1 80 ? -20.996 10.425 -9.094 1.00 44.94 80 ILE A C 1
ATOM 661 O O . ILE A 1 80 ? -21.226 9.220 -9.102 1.00 44.94 80 ILE A O 1
ATOM 665 N N . GLY A 1 81 ? -21.951 11.333 -8.869 1.00 52.75 81 GLY A N 1
ATOM 666 C CA . GLY A 1 81 ? -23.374 10.977 -8.767 1.00 52.75 81 GLY A CA 1
ATOM 667 C C . GLY A 1 81 ? -23.720 9.996 -7.639 1.00 52.75 81 GLY A C 1
ATOM 668 O O . GLY A 1 81 ? -24.646 9.210 -7.778 1.00 52.75 81 GLY A O 1
ATOM 669 N N . GLY A 1 82 ? -22.960 9.990 -6.538 1.00 49.25 82 GLY A N 1
ATOM 670 C CA . GLY A 1 82 ? -23.198 9.082 -5.407 1.00 49.25 82 GLY A CA 1
ATOM 671 C C . GLY A 1 82 ? -22.515 7.714 -5.510 1.00 49.25 82 GLY A C 1
ATOM 672 O O . GLY A 1 82 ? -22.480 7.000 -4.513 1.00 49.25 82 GLY A O 1
ATOM 673 N N . VAL A 1 83 ? -21.889 7.385 -6.645 1.00 40.44 83 VAL A N 1
ATOM 674 C CA . VAL A 1 83 ? -21.165 6.121 -6.845 1.00 40.44 83 VAL A CA 1
ATOM 675 C C . VAL A 1 83 ? -19.657 6.349 -6.710 1.00 40.44 83 VAL A C 1
ATOM 677 O O . VAL A 1 83 ? -19.099 7.299 -7.267 1.00 40.44 83 VAL A O 1
ATOM 680 N N . MET A 1 84 ? -18.980 5.481 -5.952 1.00 49.03 84 MET A N 1
ATOM 681 C CA . MET A 1 84 ? -17.517 5.462 -5.884 1.00 49.03 84 MET A CA 1
ATOM 682 C C . MET A 1 84 ? -16.972 4.826 -7.166 1.00 49.03 84 MET A C 1
ATOM 684 O O . MET A 1 84 ? -17.141 3.629 -7.380 1.00 49.03 84 MET A O 1
ATOM 688 N N . THR A 1 85 ? -16.325 5.616 -8.024 1.00 49.53 85 THR A N 1
ATOM 689 C CA . THR A 1 85 ? -15.775 5.132 -9.304 1.00 49.53 85 THR A CA 1
ATOM 690 C C . THR A 1 85 ? -14.277 5.390 -9.380 1.00 49.53 85 THR A C 1
ATOM 692 O O . THR A 1 85 ? -13.794 6.370 -8.809 1.00 49.53 85 THR A O 1
ATOM 695 N N . GLN A 1 86 ? -13.528 4.513 -10.064 1.00 52.03 86 GLN A N 1
ATOM 696 C CA . GLN A 1 86 ? -12.101 4.740 -10.303 1.00 52.03 86 GLN A CA 1
ATOM 697 C C . GLN A 1 86 ? -11.903 6.108 -10.968 1.00 52.03 86 GLN A C 1
ATOM 699 O O . GLN A 1 86 ? -12.527 6.412 -11.986 1.00 52.03 86 GLN A O 1
ATOM 704 N N . ALA A 1 87 ? -11.030 6.928 -10.386 1.00 57.84 87 ALA A N 1
ATOM 705 C CA . ALA A 1 87 ? -10.626 8.211 -10.923 1.00 57.84 87 ALA A CA 1
ATOM 706 C C . ALA A 1 87 ? -10.163 7.987 -12.363 1.00 57.84 87 ALA A C 1
ATOM 708 O O . ALA A 1 87 ? -9.273 7.165 -12.612 1.00 57.84 87 ALA A O 1
ATOM 709 N N . LYS A 1 88 ? -10.792 8.688 -13.315 1.00 61.31 88 LYS A N 1
ATOM 710 C CA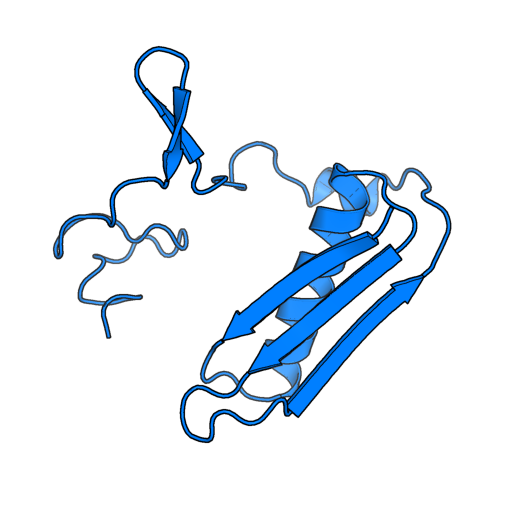 . LYS A 1 88 ? -10.378 8.636 -14.719 1.00 61.31 88 LYS A CA 1
ATOM 711 C C . LYS A 1 88 ? -8.875 8.889 -14.785 1.00 61.31 88 LYS A C 1
ATOM 713 O O . LYS A 1 88 ? -8.371 9.802 -14.130 1.00 61.31 88 LYS A O 1
ATOM 718 N N . ARG A 1 89 ? -8.162 8.070 -15.568 1.00 64.44 89 ARG A N 1
ATOM 719 C CA . ARG A 1 89 ? -6.739 8.307 -15.834 1.00 64.44 89 ARG A CA 1
ATOM 720 C C . ARG A 1 89 ? -6.595 9.754 -16.321 1.00 64.44 89 ARG A C 1
ATOM 722 O O . ARG A 1 89 ? -7.319 10.116 -17.251 1.00 64.44 89 ARG A O 1
ATOM 729 N N . PRO A 1 90 ? -5.714 10.563 -15.707 1.00 75.25 90 PRO A N 1
ATOM 730 C CA . PRO A 1 90 ? -5.545 11.946 -16.116 1.00 75.25 90 PRO A CA 1
ATOM 731 C C . PRO A 1 90 ? -5.175 12.010 -17.596 1.00 75.25 90 PRO A C 1
ATOM 733 O O . PRO A 1 90 ? -4.507 11.120 -18.135 1.00 75.25 90 PRO A O 1
ATOM 736 N N . GLY A 1 91 ? -5.602 13.074 -18.266 1.00 82.44 91 GLY A N 1
ATOM 737 C CA . GLY A 1 91 ? -5.183 13.358 -19.628 1.00 82.44 91 GLY A CA 1
ATOM 738 C C . GLY A 1 91 ? -3.656 13.443 -19.719 1.00 82.44 91 GLY A C 1
ATOM 739 O O . GLY A 1 91 ? -2.968 13.832 -18.777 1.00 82.44 91 GLY A O 1
ATOM 740 N N . ARG A 1 92 ? -3.084 13.119 -20.885 1.00 88.38 92 ARG A N 1
ATOM 741 C CA . ARG A 1 92 ? -1.623 13.070 -21.114 1.00 88.38 92 ARG A CA 1
ATOM 742 C C . ARG A 1 92 ? -0.885 14.338 -20.632 1.00 88.38 92 ARG A C 1
ATOM 744 O O . ARG A 1 92 ? 0.259 14.268 -20.185 1.00 88.38 92 ARG A O 1
ATOM 751 N N . ASN A 1 93 ? -1.525 15.503 -20.713 1.00 91.25 93 ASN A N 1
ATOM 752 C CA . ASN A 1 93 ? -0.958 16.783 -20.283 1.00 91.25 93 ASN A CA 1
ATOM 753 C C . ASN A 1 93 ? -1.390 17.245 -18.877 1.00 91.25 93 ASN A C 1
ATOM 755 O O . ASN A 1 93 ? -0.845 18.248 -18.420 1.00 91.25 93 ASN A O 1
ATOM 759 N N . GLU A 1 94 ? -2.315 16.552 -18.210 1.00 89.44 94 GLU A N 1
ATOM 760 C CA . GLU A 1 94 ? -2.816 16.909 -16.876 1.00 89.44 94 GLU A CA 1
ATOM 761 C C . GLU A 1 94 ? -1.809 16.568 -15.766 1.00 89.44 94 GLU A C 1
ATOM 763 O O . GLU A 1 94 ? -0.903 15.756 -15.992 1.00 89.44 94 GLU A O 1
ATOM 768 N N . PRO A 1 95 ? -1.929 17.178 -14.571 1.00 83.88 95 PRO A N 1
ATOM 769 C CA . PRO A 1 95 ? -1.129 16.809 -13.411 1.00 83.88 95 PRO A CA 1
ATOM 770 C C . PRO A 1 95 ? -1.239 15.317 -13.093 1.00 83.88 95 PRO A C 1
ATOM 772 O O . PRO A 1 95 ? -2.310 14.716 -13.132 1.00 83.88 95 PRO A O 1
ATOM 775 N N . CYS A 1 96 ? -0.105 14.701 -12.780 1.00 79.56 96 CYS A N 1
ATOM 776 C CA . CYS A 1 96 ? -0.056 13.283 -12.480 1.00 79.56 96 CYS A CA 1
ATOM 777 C C . CYS A 1 96 ? -0.725 12.975 -11.133 1.00 79.56 96 CYS A C 1
ATOM 779 O O . CYS A 1 96 ? -0.401 13.601 -10.121 1.00 79.56 96 CYS A O 1
ATOM 781 N N . PHE A 1 97 ? -1.570 11.940 -11.101 1.00 75.69 97 PHE A N 1
ATOM 782 C CA . PHE A 1 97 ? -2.283 11.492 -9.895 1.00 75.69 97 PHE A CA 1
ATOM 783 C C . PHE A 1 97 ? -1.356 11.016 -8.760 1.00 75.69 97 PHE A C 1
ATOM 785 O O . PHE A 1 97 ? -1.789 10.873 -7.625 1.00 75.69 97 PHE A O 1
ATOM 792 N N . CYS A 1 98 ? -0.067 10.781 -9.033 1.00 68.00 98 CYS A N 1
ATOM 793 C CA . CYS A 1 98 ? 0.919 10.424 -8.007 1.00 68.00 98 CYS A CA 1
ATOM 794 C C . CYS A 1 98 ? 1.356 11.610 -7.124 1.00 68.00 98 CYS A C 1
ATOM 796 O O . CYS A 1 98 ? 2.225 11.445 -6.272 1.00 68.00 98 CYS A O 1
ATOM 798 N N . GLY A 1 99 ? 0.816 12.815 -7.351 1.00 63.69 99 GLY A N 1
ATOM 799 C CA . GLY A 1 99 ? 1.116 13.999 -6.541 1.00 63.69 99 GLY A CA 1
ATOM 800 C C . GLY A 1 99 ? 2.473 14.650 -6.831 1.00 63.69 99 GLY A C 1
ATOM 801 O O . GLY A 1 99 ? 2.893 15.537 -6.097 1.00 63.69 99 GLY A O 1
ATOM 802 N N . SER A 1 100 ? 3.157 14.255 -7.910 1.00 71.19 100 SER A N 1
ATOM 803 C CA . SER A 1 100 ? 4.483 14.785 -8.276 1.00 71.19 100 SER A CA 1
ATOM 804 C C . SER A 1 100 ? 4.476 16.209 -8.845 1.00 71.19 100 SER A C 1
ATOM 806 O O . SER A 1 100 ? 5.543 16.763 -9.106 1.00 71.19 100 SER A O 1
ATOM 808 N N . GLY A 1 101 ? 3.299 16.769 -9.146 1.00 77.88 101 GLY A N 1
ATOM 809 C CA . GLY A 1 101 ? 3.145 18.058 -9.837 1.00 77.88 101 GLY A CA 1
ATOM 810 C C . GLY A 1 101 ? 3.542 18.047 -11.323 1.00 77.88 101 GLY A C 1
ATOM 811 O O . GLY A 1 101 ? 3.358 19.041 -12.021 1.00 77.88 101 GLY A O 1
ATOM 812 N N . LYS A 1 102 ? 4.065 16.932 -11.851 1.00 83.06 102 LYS A N 1
ATOM 813 C CA . LYS A 1 102 ? 4.464 16.800 -13.262 1.00 83.06 102 LYS A CA 1
ATOM 814 C C . LYS A 1 102 ? 3.263 16.450 -14.145 1.00 83.06 102 LYS A C 1
ATOM 816 O O . LYS A 1 102 ? 2.347 15.763 -13.700 1.00 83.06 102 LYS A O 1
ATOM 821 N N . LYS A 1 103 ? 3.308 16.839 -15.429 1.00 87.88 103 LYS A N 1
ATOM 822 C CA . LYS A 1 103 ? 2.345 16.362 -16.444 1.00 87.88 103 LYS A CA 1
ATOM 823 C C . LYS A 1 103 ? 2.391 14.834 -16.529 1.00 87.88 103 LYS A C 1
ATOM 825 O O . LYS A 1 103 ? 3.487 14.272 -16.528 1.00 87.88 103 LYS A O 1
ATOM 830 N N . TYR A 1 104 ? 1.245 14.175 -16.684 1.00 89.25 104 TYR A N 1
ATOM 831 C CA . TYR A 1 104 ? 1.125 12.716 -16.661 1.00 89.25 104 TYR A CA 1
ATOM 832 C C . TYR A 1 104 ? 2.064 12.031 -17.669 1.00 89.25 104 TYR A C 1
ATOM 834 O O . TYR A 1 104 ? 2.805 11.122 -17.295 1.00 89.25 104 TYR A O 1
ATOM 842 N N . LYS A 1 105 ? 2.191 12.575 -18.892 1.00 89.38 105 LYS A N 1
ATOM 843 C CA . LYS A 1 105 ? 3.152 12.125 -19.928 1.00 89.38 105 LYS A CA 1
ATOM 844 C C . LYS A 1 105 ? 4.625 12.185 -19.556 1.00 89.38 105 LYS A C 1
ATOM 846 O O . LYS A 1 105 ? 5.446 11.564 -20.217 1.00 89.38 105 LYS A O 1
ATOM 851 N N . LYS A 1 106 ? 4.977 13.009 -18.573 1.00 89.06 106 LYS A N 1
ATOM 852 C CA . LYS A 1 106 ? 6.347 13.185 -18.078 1.00 89.06 106 LYS A CA 1
ATOM 853 C C . LYS A 1 106 ? 6.548 12.501 -16.720 1.00 89.06 106 LYS A C 1
ATOM 855 O O . LYS A 1 106 ? 7.568 12.733 -16.075 1.00 89.06 106 LYS A O 1
ATOM 860 N N . CYS A 1 107 ? 5.574 11.712 -16.270 1.00 86.31 107 CYS A N 1
ATOM 861 C CA . CYS A 1 107 ? 5.586 11.042 -14.979 1.00 86.31 107 CYS A CA 1
ATOM 862 C C . CYS A 1 107 ? 5.137 9.582 -15.136 1.00 86.31 107 CYS A C 1
ATOM 864 O O . CYS A 1 107 ? 5.880 8.804 -15.722 1.00 86.31 107 CYS A O 1
ATOM 866 N N . CYS A 1 108 ? 3.952 9.214 -14.646 1.00 76.25 108 CYS A N 1
ATOM 867 C CA . CYS A 1 108 ? 3.487 7.825 -14.587 1.00 76.25 108 CYS A CA 1
ATOM 868 C C . CYS A 1 108 ? 2.917 7.257 -15.904 1.00 76.25 108 CYS A C 1
ATOM 870 O O . CYS A 1 108 ? 2.483 6.113 -15.900 1.00 76.25 108 CYS A O 1
ATOM 872 N N . LEU A 1 109 ? 2.879 8.020 -17.006 1.00 80.38 109 LEU A N 1
ATOM 873 C CA . LEU A 1 109 ? 2.525 7.519 -18.351 1.00 80.38 109 LEU A CA 1
ATOM 874 C C . LEU A 1 109 ? 3.783 7.152 -19.169 1.00 80.38 109 LEU A C 1
ATOM 876 O O . LEU A 1 109 ? 3.834 7.391 -20.372 1.00 80.38 109 LEU A O 1
ATOM 880 N N . ARG A 1 110 ? 4.842 6.685 -18.512 1.00 56.50 110 ARG A N 1
ATOM 881 C CA . ARG A 1 110 ? 6.010 6.128 -19.202 1.00 56.50 110 ARG A CA 1
ATOM 882 C C . ARG A 1 110 ? 5.861 4.627 -19.323 1.00 56.50 110 ARG A C 1
ATOM 884 O O . ARG A 1 110 ? 5.516 4.017 -18.289 1.00 56.50 110 ARG A O 1
#

Secondary structure (DSSP, 8-state):
-EEEEEEE----HHHHHHHHHHHHHHHHHHHT-SEEEEEEE-TTT--EEEEEEEE------HHHHHH--TTS---SEEEETTEEEEPPPPPTTSBPTTSS-SBGGGTT--